Protein AF-A0A7K3LRW1-F1 (afdb_monomer)

Foldseek 3Di:
DLVVLLVCLVPDPQLVSSLVSLVVSLVCQQPVDDVVPVVSNVVSVVCVVCSVVVSCCSVPVDDCVVVVVVVVLVVVLCVQLPPDPDPVSSVCSSCVVVVNNVVVVVVD

Solvent-accessible surface area (backbone atoms only — not comparable to full-atom values): 6043 Å² total; per-residue (Å²): 107,74,70,55,54,52,50,54,19,71,67,36,91,50,40,69,59,13,36,53,44,41,52,53,50,43,51,44,42,45,72,67,47,58,76,89,44,53,68,58,35,47,50,14,49,54,50,52,74,44,38,69,68,65,47,41,34,53,78,67,69,65,68,66,60,71,59,50,56,50,48,55,52,49,52,51,40,49,62,75,25,59,88,55,87,45,68,68,59,24,50,51,49,34,21,63,73,71,68,46,46,64,66,54,64,76,72,109

Organism: NCBI:txid89051

Sequence (108 aa):
AVYQDLIDAYDQPHKRDGKIAMYKLLKRIHTGVPKELAELAQLGRSLWARRAEILAYFDTGASNGPVEAINGRLEHLRGIALGFRNLNHYILRSLIHSGGLAEHLDAL

Secondary structure (DSSP, 8-state):
-HHHHHHHHHS-SSHHHHHHHHHHHHHHHHHHS-TTSHHHHHHHHHHHHTHHHHHHHHHH---SHHHHHHHHHHHHHHHHTTT--SHHHHHHHHHHHHTTHHHHHTT-

pLDDT: mean 91.91, std 7.24, range [58.41, 98.44]

Radius of gyration: 21.03 Å; Cα contacts (8 Å, |Δi|>4): 70; chains: 1; bounding box: 35×34×53 Å

InterPro domains:
  IPR002560 Transposase IS204/IS1001/IS1096/IS1165, DDE domain [PF01610] (2-93)

Mean predicted aligned error: 6.28 Å

Structure (mmCIF, N/CA/C/O backbone):
data_AF-A0A7K3LRW1-F1
#
_entry.id   AF-A0A7K3LRW1-F1
#
loop_
_atom_site.group_PDB
_atom_site.id
_atom_site.type_symbol
_atom_site.label_atom_id
_atom_site.label_alt_id
_atom_site.label_comp_id
_atom_site.label_asym_id
_atom_site.label_entity_id
_atom_site.label_seq_id
_atom_site.pdbx_PDB_ins_code
_atom_site.Cartn_x
_atom_site.Cartn_y
_atom_site.Cartn_z
_atom_site.occupancy
_atom_site.B_iso_or_equiv
_atom_site.auth_seq_id
_atom_site.auth_comp_id
_atom_site.auth_asym_id
_atom_site.auth_atom_id
_atom_site.pdbx_PDB_model_num
ATOM 1 N N . ALA A 1 1 ? 0.229 9.864 14.588 1.00 77.81 1 ALA A N 1
ATOM 2 C CA . ALA A 1 1 ? -0.389 8.660 15.183 1.00 77.81 1 ALA A CA 1
ATOM 3 C C . ALA A 1 1 ? -0.969 7.721 14.117 1.00 77.81 1 ALA A C 1
ATOM 5 O O . ALA A 1 1 ? -0.459 6.627 14.008 1.00 77.81 1 ALA A O 1
ATOM 6 N N . VAL A 1 2 ? -1.911 8.143 13.251 1.00 90.69 2 VAL A N 1
ATOM 7 C CA . VAL A 1 2 ? -2.538 7.278 12.207 1.00 90.69 2 VAL A CA 1
ATOM 8 C C . VAL A 1 2 ? -1.546 6.499 11.328 1.00 90.69 2 VAL A C 1
ATOM 10 O O . VAL A 1 2 ? -1.754 5.317 11.085 1.00 90.69 2 VAL A O 1
ATOM 13 N N . TYR A 1 3 ? -0.480 7.153 10.860 1.00 92.19 3 TYR A N 1
ATOM 14 C CA . TYR A 1 3 ? 0.565 6.499 10.066 1.00 92.19 3 TYR A CA 1
ATOM 15 C C . TYR A 1 3 ? 1.328 5.429 10.862 1.00 92.19 3 TYR A C 1
ATOM 17 O O . TYR A 1 3 ? 1.579 4.348 10.346 1.00 92.19 3 TYR A O 1
ATOM 25 N N . GLN A 1 4 ? 1.640 5.707 12.130 1.00 96.56 4 GLN A N 1
ATOM 26 C CA . GLN A 1 4 ? 2.309 4.740 12.997 1.00 96.56 4 GLN A CA 1
ATOM 27 C C . GLN A 1 4 ? 1.392 3.548 13.288 1.00 96.56 4 GLN A C 1
ATOM 29 O O . GLN A 1 4 ? 1.811 2.416 13.118 1.00 96.56 4 GLN A O 1
ATOM 34 N N . ASP A 1 5 ? 0.111 3.794 13.577 1.00 96.31 5 ASP A N 1
ATOM 35 C CA . ASP A 1 5 ? -0.873 2.729 13.805 1.00 96.31 5 ASP A CA 1
ATOM 36 C C . ASP A 1 5 ? -1.031 1.800 12.584 1.00 96.31 5 ASP A C 1
ATOM 38 O O . ASP A 1 5 ? -1.373 0.627 12.732 1.00 96.31 5 ASP A O 1
ATOM 42 N N . LEU A 1 6 ? -0.815 2.322 11.369 1.00 95.69 6 LEU A N 1
ATOM 43 C CA . LEU A 1 6 ? -0.803 1.526 10.140 1.00 95.69 6 LEU A CA 1
ATOM 44 C C . LEU A 1 6 ? 0.403 0.581 10.115 1.00 95.69 6 LEU A C 1
ATOM 46 O O . LEU A 1 6 ? 0.229 -0.608 9.851 1.00 95.69 6 LEU A O 1
ATOM 50 N N . ILE A 1 7 ? 1.601 1.112 10.387 1.00 96.31 7 ILE A N 1
ATOM 51 C CA . ILE A 1 7 ? 2.844 0.333 10.467 1.00 96.31 7 ILE A CA 1
ATOM 52 C C . ILE A 1 7 ? 2.699 -0.742 11.540 1.00 96.31 7 ILE A C 1
ATOM 54 O O . ILE A 1 7 ? 2.873 -1.921 11.246 1.00 96.31 7 ILE A O 1
ATOM 58 N N . ASP A 1 8 ? 2.282 -0.349 12.741 1.00 97.50 8 ASP A N 1
ATOM 59 C CA . ASP A 1 8 ? 2.145 -1.243 13.887 1.00 97.50 8 ASP A CA 1
ATOM 60 C C . ASP A 1 8 ? 1.145 -2.371 13.604 1.00 97.50 8 ASP A C 1
ATOM 62 O O . ASP A 1 8 ? 1.341 -3.497 14.051 1.00 97.50 8 ASP A O 1
ATOM 66 N N . ALA A 1 9 ? 0.073 -2.103 12.847 1.00 97.12 9 ALA A N 1
ATOM 67 C CA . ALA A 1 9 ? -0.877 -3.133 12.441 1.00 97.12 9 ALA A CA 1
ATOM 68 C C . ALA A 1 9 ? -0.251 -4.158 11.482 1.00 97.12 9 ALA A C 1
ATOM 70 O O . ALA A 1 9 ? -0.522 -5.351 11.620 1.00 97.12 9 ALA A O 1
ATOM 71 N N . TYR A 1 10 ? 0.575 -3.720 10.527 1.00 95.50 10 TYR A N 1
ATOM 72 C CA . TYR A 1 10 ? 1.281 -4.616 9.605 1.00 95.50 10 TYR A CA 1
ATOM 73 C C . TYR A 1 10 ? 2.401 -5.416 10.284 1.00 95.50 10 TYR A C 1
ATOM 75 O O . TYR A 1 10 ? 2.601 -6.581 9.927 1.00 95.50 10 TYR A O 1
ATOM 83 N N . ASP A 1 11 ? 3.076 -4.814 11.266 1.00 95.88 11 ASP A N 1
ATOM 84 C CA . ASP A 1 11 ? 4.215 -5.390 11.993 1.00 95.88 11 ASP A CA 1
ATOM 85 C C . ASP A 1 11 ? 3.802 -6.357 13.121 1.00 95.88 11 ASP A C 1
ATOM 87 O O . ASP A 1 11 ? 4.644 -6.997 13.748 1.00 95.88 11 ASP A O 1
ATOM 91 N N . GLN A 1 12 ? 2.494 -6.518 13.373 1.00 96.75 12 GLN A N 1
ATOM 92 C CA . GLN A 1 12 ? 2.000 -7.463 14.378 1.00 96.75 12 GLN A CA 1
ATOM 93 C C . GLN A 1 12 ? 2.519 -8.893 14.124 1.00 96.75 12 GLN A C 1
ATOM 95 O O . GLN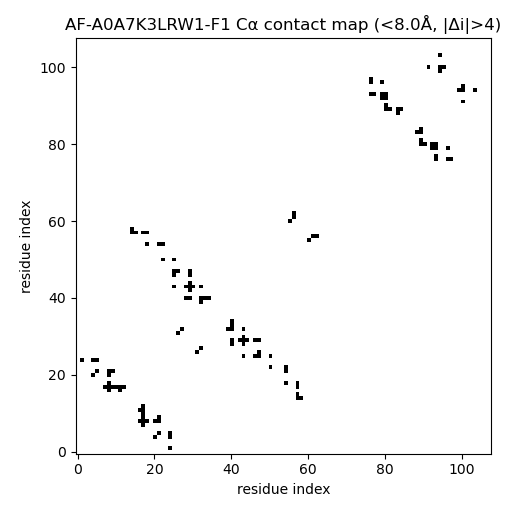 A 1 12 ? 2.270 -9.451 13.045 1.00 96.75 12 GLN A O 1
ATOM 100 N N . PRO A 1 13 ? 3.122 -9.549 15.139 1.00 94.19 13 PRO A N 1
ATOM 101 C CA . PRO A 1 13 ? 3.576 -10.937 15.026 1.00 94.19 13 PRO A CA 1
ATOM 102 C C . PRO A 1 13 ? 2.427 -11.902 14.719 1.00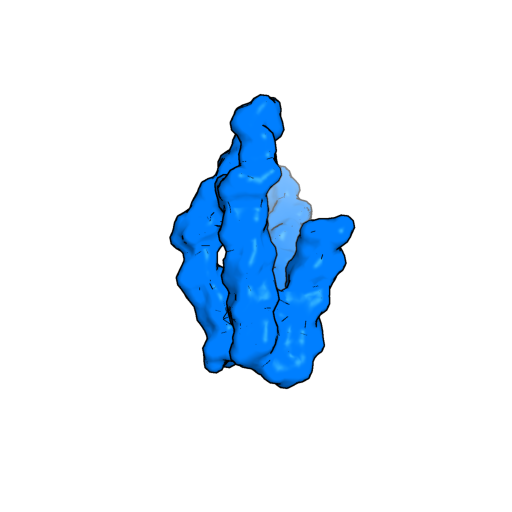 94.19 13 PRO A C 1
ATOM 104 O O . PRO A 1 13 ? 2.569 -12.860 13.957 1.00 94.19 13 PRO A O 1
ATOM 107 N N . HIS A 1 14 ? 1.254 -11.630 15.292 1.00 96.31 14 HIS A N 1
ATOM 108 C CA . HIS A 1 14 ? 0.044 -12.402 15.063 1.00 96.31 14 HIS A CA 1
ATOM 109 C C . HIS A 1 14 ? -0.848 -11.697 14.042 1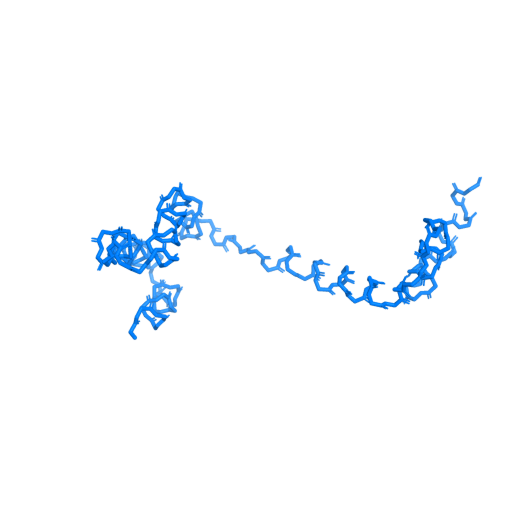.00 96.31 14 HIS A C 1
ATOM 111 O O . HIS A 1 14 ? -1.448 -10.655 14.311 1.00 96.31 14 HIS A O 1
ATOM 117 N N . LYS A 1 15 ? -1.002 -12.308 12.860 1.00 95.00 15 LYS A N 1
ATOM 118 C CA . LYS A 1 15 ? -1.762 -11.710 11.750 1.00 95.00 15 LYS A CA 1
ATOM 119 C C . LYS A 1 15 ? -3.221 -11.411 12.092 1.00 95.00 15 LYS A C 1
ATOM 121 O O . LYS A 1 15 ? -3.768 -10.426 11.606 1.00 95.00 15 LYS A O 1
ATOM 126 N N . ARG A 1 16 ? -3.841 -12.200 12.975 1.00 97.00 16 ARG A N 1
ATOM 127 C CA . ARG A 1 16 ? -5.194 -11.928 13.483 1.00 97.00 16 ARG A CA 1
ATOM 128 C C . ARG A 1 16 ? -5.269 -10.590 14.223 1.00 97.00 16 ARG A C 1
ATOM 130 O O . ARG A 1 16 ? -6.202 -9.824 13.983 1.00 97.00 16 ARG A O 1
ATOM 137 N N . ASP A 1 17 ? -4.295 -10.303 15.079 1.00 97.81 17 ASP A N 1
ATOM 138 C CA . ASP A 1 17 ? -4.254 -9.064 15.859 1.00 97.81 17 ASP A CA 1
ATOM 139 C C . ASP A 1 17 ? -3.985 -7.867 14.947 1.00 97.81 17 ASP A C 1
ATOM 141 O O . ASP A 1 17 ? -4.683 -6.854 15.042 1.00 97.81 17 ASP A O 1
ATOM 145 N N . GLY A 1 18 ? -3.089 -8.034 13.969 1.00 97.81 18 GLY A N 1
ATOM 146 C CA . GLY A 1 18 ? -2.859 -7.057 12.900 1.00 97.81 18 GLY A CA 1
ATOM 147 C C . GLY A 1 18 ? -4.119 -6.754 12.090 1.00 97.81 18 GLY A C 1
ATOM 148 O O . GLY A 1 18 ? -4.477 -5.592 11.903 1.00 97.81 18 GLY A O 1
ATOM 149 N N . LYS A 1 19 ? -4.878 -7.785 11.701 1.00 98.19 19 LYS A N 1
ATOM 150 C CA . LYS A 1 19 ? -6.150 -7.639 10.975 1.00 98.19 19 LYS A CA 1
ATOM 151 C C . LYS A 1 19 ? -7.187 -6.857 11.780 1.00 98.19 19 LYS A C 1
ATOM 153 O O . LYS A 1 19 ? -7.877 -5.991 11.238 1.00 98.19 19 LYS A O 1
ATOM 158 N N . ILE A 1 20 ? -7.299 -7.136 13.080 1.00 98.31 20 ILE A N 1
ATOM 159 C CA . ILE A 1 20 ? -8.209 -6.419 13.983 1.00 98.31 20 ILE A CA 1
ATOM 160 C C . ILE A 1 20 ? -7.762 -4.961 14.150 1.00 98.31 20 ILE A C 1
ATOM 162 O O . ILE A 1 20 ? -8.602 -4.057 14.087 1.00 98.31 20 ILE A O 1
ATOM 166 N N . ALA A 1 21 ? -6.463 -4.721 14.347 1.00 98.19 21 ALA A N 1
ATOM 167 C CA . ALA A 1 21 ? -5.891 -3.383 14.465 1.00 98.19 21 ALA A CA 1
ATOM 168 C C . ALA A 1 21 ? -6.131 -2.560 13.190 1.00 98.19 21 ALA A C 1
ATOM 170 O O . ALA A 1 21 ? -6.681 -1.459 13.264 1.00 98.19 21 ALA A O 1
ATOM 171 N N . MET A 1 22 ? -5.847 -3.139 12.019 1.00 98.19 22 MET A N 1
ATOM 172 C CA . MET A 1 22 ? -6.093 -2.526 10.715 1.00 98.19 22 MET A CA 1
ATOM 173 C C . MET A 1 22 ? -7.574 -2.195 10.520 1.00 98.19 22 MET A C 1
ATOM 175 O O . MET A 1 22 ? -7.916 -1.080 10.138 1.00 98.19 22 MET A O 1
ATOM 179 N N . TYR A 1 23 ? -8.488 -3.116 10.838 1.00 98.44 23 TYR A N 1
ATOM 180 C CA . TYR A 1 23 ? -9.924 -2.848 10.726 1.00 98.44 23 TYR A CA 1
ATOM 181 C C . TYR A 1 23 ? -10.364 -1.663 11.599 1.00 98.44 23 TYR A C 1
ATOM 183 O O . TYR A 1 23 ? -11.106 -0.789 11.138 1.00 98.44 23 TYR A O 1
ATOM 191 N N . LYS A 1 24 ? -9.894 -1.605 12.853 1.00 98.00 24 LYS A N 1
ATOM 192 C CA . LYS A 1 24 ? -10.189 -0.492 13.770 1.00 98.00 24 LYS A CA 1
ATOM 193 C C . LYS A 1 24 ? -9.645 0.831 13.230 1.00 98.00 24 LYS A C 1
ATOM 195 O O . LYS A 1 24 ? -10.358 1.834 13.272 1.00 98.00 24 LYS A O 1
ATOM 200 N N . LEU A 1 25 ? -8.428 0.822 12.686 1.00 97.44 25 LEU A N 1
ATOM 201 C CA . LEU A 1 25 ? -7.815 1.978 12.041 1.00 97.44 25 LEU A CA 1
ATOM 202 C C . LEU A 1 25 ? -8.651 2.461 10.847 1.00 97.44 25 LEU A C 1
ATOM 204 O O . LEU A 1 25 ? -9.042 3.627 10.817 1.00 97.44 25 LEU A O 1
ATOM 208 N N . LEU A 1 26 ? -8.993 1.567 9.913 1.00 97.38 26 LEU A N 1
ATOM 209 C CA . LEU A 1 26 ? -9.806 1.885 8.734 1.00 97.38 26 LEU A CA 1
ATOM 210 C C . LEU A 1 26 ? -11.172 2.460 9.124 1.00 97.38 26 LEU A C 1
ATOM 212 O O . LEU A 1 26 ? -11.603 3.468 8.564 1.00 97.38 26 LEU A O 1
ATOM 216 N N . LYS A 1 27 ? -11.835 1.866 10.125 1.00 97.62 27 LYS A N 1
ATOM 217 C CA . LYS A 1 27 ? -13.112 2.368 10.648 1.00 97.62 27 LYS A CA 1
ATOM 218 C C . LYS A 1 27 ? -12.966 3.782 11.210 1.00 97.62 27 LYS A C 1
ATOM 220 O O . LYS A 1 27 ? -13.789 4.642 10.915 1.00 97.62 27 LYS A O 1
ATOM 225 N N . ARG A 1 28 ? -11.908 4.034 11.984 1.00 95.94 28 ARG A N 1
ATOM 226 C CA . ARG A 1 28 ? -11.641 5.348 12.578 1.00 95.94 28 ARG A CA 1
ATOM 227 C C . ARG A 1 28 ? -11.349 6.410 11.520 1.00 95.94 28 ARG A C 1
ATOM 229 O O . ARG A 1 28 ? -11.839 7.521 11.661 1.00 95.94 28 ARG A O 1
ATOM 236 N N . ILE A 1 29 ? -10.612 6.084 10.457 1.00 94.81 29 ILE A N 1
ATOM 237 C CA . ILE A 1 29 ? -10.390 7.014 9.336 1.00 94.81 29 ILE A CA 1
ATOM 238 C C . ILE A 1 29 ? -11.711 7.278 8.597 1.00 94.81 29 ILE A C 1
ATOM 240 O O . ILE A 1 29 ? -12.004 8.413 8.238 1.00 94.81 29 ILE A O 1
ATOM 244 N N . HIS A 1 30 ? -12.543 6.252 8.405 1.00 95.62 30 HIS A N 1
ATOM 245 C CA . HIS A 1 30 ? -13.819 6.393 7.709 1.00 95.62 30 HIS A CA 1
ATOM 246 C C . HIS A 1 30 ? -14.818 7.302 8.442 1.00 95.62 30 HIS A C 1
ATOM 248 O O . HIS A 1 30 ? -15.479 8.116 7.801 1.00 95.62 30 HIS A O 1
ATOM 254 N N . THR A 1 31 ? -14.940 7.164 9.767 1.00 94.88 31 THR A N 1
ATOM 255 C CA . THR A 1 31 ? -15.977 7.863 10.549 1.00 94.88 31 THR A CA 1
ATOM 256 C C . THR A 1 31 ? -15.459 9.037 11.374 1.00 94.88 31 THR A C 1
ATOM 258 O O . THR A 1 31 ? -16.259 9.836 11.845 1.00 94.88 31 THR A O 1
ATOM 261 N N . GLY A 1 32 ? -14.151 9.114 11.620 1.00 92.19 32 GLY A N 1
ATOM 262 C CA . GLY A 1 32 ? -13.542 10.082 12.537 1.00 92.19 32 GLY A CA 1
ATOM 263 C C . GLY A 1 32 ? -12.976 11.331 11.867 1.00 92.19 32 GLY A C 1
ATOM 264 O O . GLY A 1 32 ? -12.507 12.221 12.569 1.00 92.19 32 GLY A O 1
ATOM 265 N N . VAL A 1 33 ? -12.993 11.403 10.533 1.00 92.06 33 VAL A N 1
ATOM 266 C CA . VAL A 1 33 ? -12.520 12.577 9.791 1.00 92.06 33 VAL A CA 1
ATOM 267 C C . VAL A 1 33 ? -13.672 13.580 9.609 1.00 92.06 33 VAL A C 1
ATOM 269 O O . VAL A 1 33 ? -14.720 13.191 9.082 1.00 92.06 33 VAL A O 1
ATOM 272 N N . PRO A 1 34 ? -13.498 14.858 10.006 1.00 90.44 34 PRO A N 1
ATOM 273 C CA . PRO A 1 34 ? -14.495 15.908 9.794 1.00 90.44 34 PRO A CA 1
ATOM 274 C C . PRO A 1 34 ? -14.816 16.123 8.308 1.00 90.44 34 PRO A C 1
ATOM 276 O O . PRO A 1 34 ? -13.945 15.986 7.446 1.00 90.44 34 PRO A O 1
ATOM 279 N N . LYS A 1 35 ? -16.064 16.487 7.991 1.00 84.25 35 LYS A N 1
ATOM 280 C CA . LYS A 1 35 ? -16.518 16.666 6.595 1.00 84.25 35 LYS A CA 1
ATOM 281 C C . LYS A 1 35 ? -15.858 17.863 5.911 1.00 84.25 35 LYS A C 1
ATOM 283 O O . LYS A 1 35 ? -15.763 17.890 4.688 1.00 84.25 35 LYS A O 1
ATOM 288 N N . GLU A 1 36 ? -15.395 18.814 6.707 1.00 92.44 36 GLU A N 1
ATOM 289 C CA . GLU A 1 36 ? -14.667 20.014 6.312 1.00 92.44 36 GLU A CA 1
ATOM 290 C C . GLU A 1 36 ? -13.309 19.661 5.681 1.00 92.44 36 GLU A C 1
ATOM 292 O O . GLU A 1 36 ? -12.806 20.398 4.838 1.00 92.44 36 GLU A O 1
ATOM 297 N N . LEU A 1 37 ? -12.741 18.495 6.018 1.00 94.06 37 LEU A N 1
ATOM 298 C CA . LEU A 1 37 ? -11.523 17.954 5.413 1.00 94.06 37 LEU A CA 1
ATOM 299 C C . LEU A 1 37 ? -11.885 17.014 4.257 1.00 94.06 37 LEU A C 1
ATOM 301 O O . LEU A 1 37 ? -11.730 15.794 4.346 1.00 94.06 37 LEU A O 1
ATOM 305 N N . ALA A 1 38 ? -12.394 17.595 3.169 1.00 93.12 38 ALA A N 1
ATOM 306 C CA . ALA A 1 38 ? -12.996 16.863 2.053 1.00 93.12 38 ALA A CA 1
ATOM 307 C C . ALA A 1 38 ? -12.096 15.754 1.471 1.00 93.12 38 ALA A C 1
ATOM 309 O O . ALA A 1 38 ? -12.574 14.640 1.238 1.00 93.12 38 ALA A O 1
ATOM 310 N N . GLU A 1 39 ? -10.799 16.026 1.295 1.00 94.94 39 GLU A N 1
ATOM 311 C CA . GLU 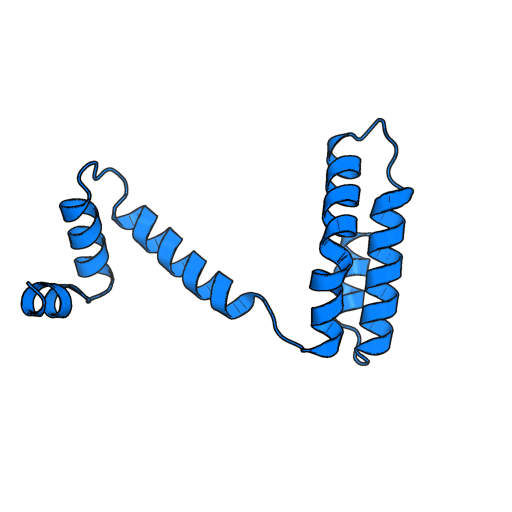A 1 39 ? -9.823 15.062 0.764 1.00 94.94 39 GLU A CA 1
ATOM 312 C C . GLU A 1 39 ? -9.603 13.876 1.709 1.00 94.94 39 GLU A C 1
ATOM 314 O O . GLU A 1 39 ? -9.641 12.718 1.291 1.00 94.94 39 GLU A O 1
ATOM 319 N N . LEU A 1 40 ? -9.448 14.137 3.010 1.00 93.31 40 LEU A N 1
ATOM 320 C CA . LEU A 1 40 ? -9.276 13.081 4.008 1.00 93.31 40 LEU A CA 1
ATOM 321 C C . LEU A 1 40 ? -10.563 12.266 4.184 1.00 93.31 40 LEU A C 1
ATOM 323 O O . LEU A 1 40 ? -10.513 11.046 4.343 1.00 93.31 40 LEU A O 1
ATOM 327 N N . ALA A 1 41 ? -11.727 12.913 4.098 1.00 94.19 41 ALA A N 1
ATOM 328 C CA . ALA A 1 41 ? -13.011 12.227 4.119 1.00 94.19 41 ALA A CA 1
ATOM 329 C C . ALA A 1 41 ? -13.177 11.331 2.878 1.00 94.19 41 ALA A C 1
ATOM 331 O O . ALA A 1 41 ? -13.708 10.222 2.975 1.00 94.19 41 ALA A O 1
ATOM 332 N N . GLN A 1 42 ? -12.710 11.782 1.709 1.00 95.75 42 GLN A N 1
ATOM 333 C CA . GLN A 1 42 ? -12.669 10.969 0.493 1.00 95.75 42 GLN A CA 1
ATOM 334 C C . GLN A 1 42 ? -11.724 9.779 0.646 1.00 95.75 42 GLN A C 1
ATOM 336 O O . GLN A 1 42 ? -12.131 8.657 0.346 1.00 95.75 42 GLN A O 1
ATOM 341 N N . LEU A 1 43 ? -10.519 9.993 1.173 1.00 94.56 43 LEU A N 1
ATOM 342 C CA . LEU A 1 43 ? -9.575 8.919 1.468 1.00 94.56 43 LEU A CA 1
ATOM 343 C C . LEU A 1 43 ? -10.204 7.864 2.390 1.00 94.56 43 LEU A C 1
ATOM 345 O O . LEU A 1 43 ? -10.169 6.676 2.076 1.00 94.56 43 LEU A O 1
ATOM 349 N N . GLY A 1 44 ? -10.852 8.285 3.480 1.00 95.38 44 GLY A N 1
ATOM 350 C CA . GLY A 1 44 ? -11.533 7.377 4.403 1.00 95.38 44 GLY A CA 1
ATOM 351 C C . GLY A 1 44 ? -12.644 6.555 3.745 1.00 95.38 44 GLY A C 1
ATOM 352 O O . GLY A 1 44 ? -12.773 5.363 4.027 1.00 95.38 44 GLY A O 1
ATOM 353 N N . ARG A 1 45 ? -13.423 7.145 2.827 1.00 96.25 45 ARG A N 1
ATOM 354 C CA . ARG A 1 45 ? -14.422 6.407 2.028 1.00 96.25 45 ARG A CA 1
ATOM 355 C C . ARG A 1 45 ? -13.769 5.386 1.096 1.00 96.25 45 ARG A C 1
ATOM 357 O O . ARG A 1 45 ? -14.217 4.241 1.064 1.00 96.25 45 ARG A O 1
ATOM 364 N N . SER A 1 46 ? -12.711 5.771 0.385 1.00 96.69 46 SER A N 1
ATOM 365 C CA . SER A 1 46 ? -11.987 4.882 -0.535 1.00 96.69 46 SER A CA 1
ATOM 366 C C . SER A 1 46 ? -11.369 3.688 0.194 1.00 96.69 46 SER A C 1
ATOM 368 O O . SER A 1 46 ? -11.572 2.542 -0.207 1.00 96.69 46 SER A O 1
ATOM 370 N N . LEU A 1 47 ? -10.682 3.942 1.309 1.00 96.50 47 LEU A N 1
ATOM 371 C CA . LEU A 1 47 ? -10.086 2.902 2.146 1.00 96.50 47 LEU A CA 1
ATOM 372 C C . LEU A 1 47 ? -11.148 1.953 2.715 1.00 96.50 47 LEU A C 1
ATOM 374 O O . LEU A 1 47 ? -10.958 0.739 2.728 1.00 96.50 47 LEU A O 1
ATOM 378 N N . TRP A 1 48 ? -12.298 2.481 3.141 1.00 97.75 48 TRP A N 1
ATOM 379 C CA . TRP A 1 48 ? -13.392 1.657 3.653 1.00 97.75 48 TRP A CA 1
ATOM 380 C C . TRP A 1 48 ? -14.044 0.782 2.578 1.00 97.75 48 TRP A C 1
ATOM 382 O O . TRP A 1 48 ? -14.360 -0.386 2.835 1.00 97.75 48 TRP A O 1
ATOM 392 N N . ALA A 1 49 ? -14.226 1.323 1.371 1.00 98.06 49 ALA A N 1
ATOM 393 C CA . ALA A 1 49 ? -14.747 0.577 0.229 1.00 98.06 49 ALA A CA 1
ATOM 394 C C . ALA A 1 49 ? -13.828 -0.600 -0.136 1.00 98.06 49 ALA A C 1
ATOM 396 O O . ALA A 1 49 ? -14.315 -1.698 -0.392 1.00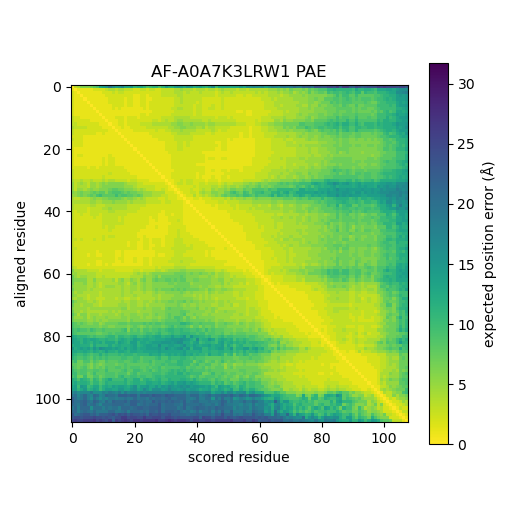 98.06 49 ALA A O 1
ATOM 397 N N . ARG A 1 50 ? -12.507 -0.396 -0.063 1.00 97.12 50 ARG A N 1
ATOM 398 C CA . ARG A 1 50 ? -11.474 -1.403 -0.363 1.00 97.12 50 ARG A CA 1
ATOM 399 C C . ARG A 1 50 ? -11.017 -2.228 0.844 1.00 97.12 50 ARG A C 1
ATOM 401 O O . ARG A 1 50 ? -10.105 -3.040 0.724 1.00 97.12 50 ARG A O 1
ATOM 408 N N . ARG A 1 51 ? -11.650 -2.078 2.015 1.00 97.50 51 ARG A N 1
ATOM 409 C CA . ARG A 1 51 ? -11.194 -2.719 3.266 1.00 97.50 51 ARG A CA 1
ATOM 410 C C . ARG A 1 51 ? -11.051 -4.237 3.164 1.00 97.50 51 ARG A C 1
ATOM 412 O O . ARG A 1 51 ? -10.192 -4.794 3.827 1.00 97.50 51 ARG A O 1
ATOM 419 N N . ALA A 1 52 ? -11.893 -4.907 2.375 1.00 97.19 52 ALA A N 1
ATOM 420 C CA . ALA A 1 52 ? -11.831 -6.359 2.225 1.00 97.19 52 ALA A CA 1
ATOM 421 C C . ALA A 1 52 ? -10.494 -6.792 1.604 1.00 97.19 52 ALA A C 1
ATOM 423 O O . ALA A 1 52 ? -9.850 -7.700 2.118 1.00 97.19 52 ALA A O 1
ATOM 424 N N . GLU A 1 53 ? -10.051 -6.082 0.566 1.00 94.75 53 GLU A N 1
ATOM 425 C CA . GLU A 1 53 ? -8.773 -6.311 -0.116 1.00 94.75 53 GLU A CA 1
ATOM 426 C C . GLU A 1 53 ? -7.593 -5.982 0.809 1.00 94.75 53 GLU A C 1
ATOM 428 O O . GLU A 1 53 ? -6.662 -6.771 0.928 1.00 94.75 53 GLU A O 1
ATOM 433 N N . ILE A 1 54 ? -7.671 -4.867 1.546 1.00 95.31 54 ILE A N 1
ATOM 434 C CA . ILE A 1 54 ? -6.637 -4.472 2.518 1.00 95.31 54 ILE A CA 1
ATOM 435 C C . ILE A 1 54 ? -6.494 -5.524 3.628 1.00 95.31 54 ILE A C 1
ATOM 437 O O . ILE A 1 54 ? -5.389 -5.908 4.001 1.00 95.31 54 ILE A O 1
ATOM 441 N N . LEU A 1 55 ? -7.613 -6.013 4.169 1.00 96.94 55 LEU A N 1
ATOM 442 C CA . LEU A 1 55 ? -7.606 -6.987 5.260 1.00 96.94 55 LEU A CA 1
ATOM 443 C C . LEU A 1 55 ? -7.202 -8.393 4.805 1.00 96.94 55 LEU A C 1
ATOM 445 O O . LEU A 1 55 ? -6.745 -9.171 5.642 1.00 96.94 55 LEU A O 1
ATOM 449 N N . ALA A 1 56 ? -7.340 -8.710 3.515 1.00 96.12 56 ALA A N 1
ATOM 450 C CA . ALA A 1 56 ? -6.935 -9.996 2.953 1.00 96.12 56 ALA A CA 1
ATOM 451 C C . ALA A 1 56 ? -5.422 -10.240 3.071 1.00 96.12 56 ALA A C 1
ATOM 453 O O . ALA A 1 56 ? -5.010 -11.392 3.193 1.00 96.12 56 ALA A O 1
ATOM 454 N N . TYR A 1 57 ? -4.599 -9.182 3.127 1.00 94.88 57 TYR A N 1
ATOM 455 C CA . TYR A 1 57 ? -3.161 -9.298 3.403 1.00 94.88 57 TYR A CA 1
ATOM 456 C C . TYR A 1 57 ? -2.877 -10.138 4.657 1.00 94.88 57 TYR A C 1
ATOM 458 O O . TYR A 1 57 ? -1.953 -10.947 4.678 1.00 94.88 57 TYR A O 1
ATOM 466 N N . PHE A 1 58 ? -3.688 -9.983 5.705 1.00 96.81 58 PHE A N 1
ATOM 467 C CA . PHE A 1 58 ? -3.484 -10.700 6.962 1.00 96.81 58 PHE A CA 1
ATOM 468 C C . PHE A 1 58 ? -3.876 -12.181 6.893 1.00 96.81 58 PHE A C 1
ATOM 470 O O . PHE A 1 58 ? -3.506 -12.939 7.785 1.00 96.81 58 PHE A O 1
ATOM 477 N N . ASP A 1 59 ? -4.595 -12.599 5.852 1.00 95.62 59 ASP A N 1
ATOM 478 C CA . ASP A 1 59 ? -4.934 -14.005 5.626 1.00 95.62 59 ASP A CA 1
ATOM 479 C C . ASP A 1 59 ? -3.953 -14.672 4.653 1.00 95.62 59 ASP A C 1
ATOM 481 O O . ASP A 1 59 ? -3.628 -15.845 4.812 1.00 95.62 59 ASP A O 1
ATOM 485 N N . THR A 1 60 ? -3.479 -13.936 3.643 1.00 94.06 60 THR A N 1
ATOM 486 C CA . THR A 1 60 ? -2.691 -14.498 2.533 1.00 94.06 60 THR A CA 1
ATOM 487 C C . THR A 1 60 ? -1.198 -14.201 2.620 1.00 94.06 60 THR A C 1
ATOM 489 O O . THR A 1 60 ? -0.401 -14.903 2.003 1.00 94.06 60 THR A O 1
ATOM 492 N N . GLY A 1 61 ? -0.801 -13.139 3.327 1.00 90.69 61 GLY A N 1
ATOM 493 C CA . GLY A 1 61 ? 0.565 -12.608 3.321 1.00 90.69 61 GLY A CA 1
ATOM 494 C C . GLY A 1 61 ? 1.015 -12.032 1.972 1.00 90.69 61 GLY A C 1
ATOM 495 O O . GLY A 1 61 ? 2.151 -11.572 1.861 1.00 90.69 61 GLY A O 1
ATOM 496 N N . ALA A 1 62 ? 0.151 -12.041 0.951 1.00 90.56 62 ALA A N 1
ATOM 497 C CA . ALA A 1 62 ? 0.480 -11.561 -0.382 1.00 90.56 62 ALA A CA 1
ATOM 498 C C . ALA A 1 62 ? 0.594 -10.034 -0.374 1.00 90.56 62 ALA A C 1
ATOM 500 O O . ALA A 1 62 ? -0.327 -9.333 0.044 1.00 90.56 62 ALA A O 1
ATOM 501 N N . SER A 1 63 ? 1.728 -9.520 -0.845 1.00 86.81 63 SER A N 1
ATOM 502 C CA . SER A 1 63 ? 1.993 -8.086 -0.933 1.00 86.81 63 SER A CA 1
ATOM 503 C C . SER A 1 63 ? 1.979 -7.602 -2.381 1.00 86.81 63 SER A C 1
ATOM 505 O O . SER A 1 63 ? 2.088 -8.382 -3.328 1.00 86.81 63 SER A O 1
ATOM 507 N N . ASN A 1 64 ? 1.901 -6.283 -2.550 1.00 89.56 64 ASN A N 1
ATOM 508 C CA . ASN A 1 64 ? 2.013 -5.627 -3.851 1.00 89.56 64 ASN A CA 1
ATOM 509 C C . ASN A 1 64 ? 3.472 -5.499 -4.343 1.00 89.56 64 ASN A C 1
ATOM 511 O O . ASN A 1 64 ? 3.720 -4.927 -5.400 1.00 89.56 64 ASN A O 1
ATOM 515 N N . GLY A 1 65 ? 4.448 -6.042 -3.603 1.00 91.00 65 GLY A N 1
ATOM 516 C CA . GLY A 1 65 ? 5.877 -5.873 -3.884 1.00 91.00 65 GLY A CA 1
ATOM 517 C C . GLY A 1 65 ? 6.310 -6.311 -5.292 1.00 91.00 65 GLY A C 1
ATOM 518 O O . GLY A 1 65 ? 7.005 -5.548 -5.960 1.00 91.00 65 GLY A O 1
ATOM 519 N N . PRO A 1 66 ? 5.887 -7.483 -5.809 1.00 93.38 66 PRO A N 1
ATOM 520 C CA . PRO A 1 66 ? 6.225 -7.891 -7.176 1.00 93.38 66 PRO A CA 1
ATOM 521 C C . PRO A 1 66 ? 5.669 -6.944 -8.249 1.00 93.38 66 PRO A C 1
ATOM 523 O O . PRO A 1 66 ? 6.340 -6.661 -9.241 1.00 93.38 66 PRO A O 1
ATOM 526 N N . VAL A 1 67 ? 4.457 -6.426 -8.040 1.00 94.38 67 VAL A N 1
ATOM 527 C CA . VAL A 1 67 ? 3.821 -5.466 -8.953 1.00 94.38 67 VAL A CA 1
ATOM 528 C C . VAL A 1 67 ? 4.562 -4.132 -8.912 1.00 94.38 67 VAL A C 1
ATOM 530 O O . VAL A 1 67 ? 4.846 -3.553 -9.958 1.00 94.38 67 VAL A O 1
ATOM 533 N N . GLU A 1 68 ? 4.943 -3.668 -7.723 1.00 95.62 68 GLU A N 1
ATOM 534 C CA . GLU A 1 68 ? 5.728 -2.443 -7.535 1.00 95.62 68 GLU A CA 1
ATOM 535 C C . GLU A 1 68 ? 7.122 -2.552 -8.151 1.00 95.62 68 GLU A C 1
ATOM 537 O O . GLU A 1 68 ? 7.579 -1.612 -8.799 1.00 95.62 68 GLU A O 1
ATOM 542 N N . ALA A 1 69 ? 7.766 -3.716 -8.046 1.00 95.06 69 ALA A N 1
ATOM 543 C CA . ALA A 1 69 ? 9.040 -3.975 -8.705 1.00 95.06 69 ALA A CA 1
ATOM 544 C C . ALA A 1 69 ? 8.924 -3.858 -10.235 1.00 95.06 69 ALA A C 1
ATOM 546 O O . ALA A 1 69 ? 9.787 -3.262 -10.882 1.00 95.06 69 ALA A O 1
ATOM 547 N N . ILE A 1 70 ? 7.844 -4.382 -10.825 1.00 94.12 70 ILE A N 1
ATOM 548 C CA . ILE A 1 70 ? 7.571 -4.233 -12.261 1.00 94.12 70 ILE A CA 1
ATOM 549 C C . ILE A 1 70 ? 7.291 -2.768 -12.607 1.00 94.12 70 ILE A C 1
ATOM 551 O O . ILE A 1 70 ? 7.887 -2.250 -13.552 1.00 94.12 70 ILE A O 1
ATOM 555 N N . ASN A 1 71 ? 6.443 -2.081 -11.838 1.00 95.12 71 ASN A N 1
ATOM 556 C CA . ASN A 1 71 ? 6.138 -0.669 -12.070 1.00 95.12 71 ASN A CA 1
ATOM 557 C C . ASN A 1 71 ? 7.395 0.203 -12.015 1.00 95.12 71 ASN A C 1
ATOM 559 O O . ASN A 1 71 ? 7.593 1.008 -12.919 1.00 95.12 71 ASN A O 1
ATOM 563 N N . GLY A 1 72 ? 8.292 -0.005 -11.049 1.00 94.50 72 GLY A N 1
ATOM 564 C CA . GLY A 1 72 ? 9.559 0.727 -10.984 1.00 94.50 72 GLY A CA 1
ATOM 565 C C . GLY A 1 72 ? 10.416 0.537 -12.241 1.00 94.50 72 GLY A C 1
ATOM 566 O O . GLY A 1 72 ? 10.977 1.498 -12.771 1.00 94.50 72 GLY A O 1
ATOM 567 N N . ARG A 1 73 ? 10.460 -0.684 -12.797 1.00 92.31 73 ARG A N 1
ATOM 568 C CA . ARG A 1 73 ? 11.143 -0.948 -14.079 1.00 92.31 73 ARG A CA 1
ATOM 569 C C . ARG A 1 73 ? 10.454 -0.249 -15.252 1.00 92.31 73 ARG A C 1
ATOM 571 O O . ARG A 1 73 ? 11.137 0.314 -16.105 1.00 92.31 73 ARG A O 1
ATOM 578 N N . LEU A 1 74 ? 9.123 -0.260 -15.300 1.00 91.62 74 LEU A N 1
ATOM 579 C CA . LEU A 1 74 ? 8.355 0.419 -16.349 1.00 91.62 74 LEU A CA 1
ATOM 580 C C . LEU A 1 74 ? 8.528 1.939 -16.291 1.00 91.62 74 LEU A C 1
ATOM 582 O O . LEU A 1 74 ? 8.692 2.579 -17.326 1.00 91.62 74 LEU A O 1
ATOM 586 N N . GLU A 1 75 ? 8.540 2.524 -15.098 1.00 94.12 75 GLU A N 1
ATOM 587 C CA . GLU A 1 75 ? 8.776 3.953 -14.905 1.00 94.12 75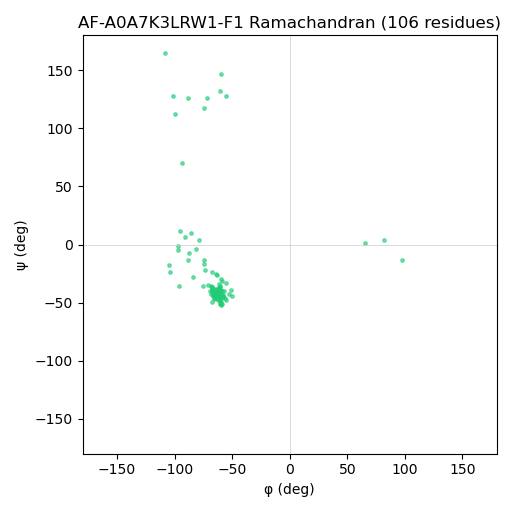 GLU A CA 1
ATOM 588 C C . GLU A 1 75 ? 10.177 4.361 -15.355 1.00 94.12 75 GLU A C 1
ATOM 590 O O . GLU A 1 75 ? 10.328 5.379 -16.035 1.00 94.12 75 GLU A O 1
ATOM 595 N N . HIS A 1 76 ? 11.183 3.535 -15.058 1.00 90.81 76 HIS A N 1
ATOM 596 C CA . HIS A 1 76 ? 12.541 3.732 -15.550 1.00 90.81 76 HIS A CA 1
ATOM 597 C C . HIS A 1 76 ? 12.603 3.702 -17.086 1.00 90.81 76 HIS A C 1
ATOM 599 O O . HIS A 1 76 ? 13.106 4.641 -17.707 1.00 90.81 76 HIS A O 1
ATOM 605 N N . LEU A 1 77 ? 12.016 2.677 -17.717 1.00 90.69 77 LEU A N 1
ATOM 606 C CA . LEU A 1 77 ? 11.949 2.562 -19.180 1.00 90.69 77 LEU A CA 1
ATOM 607 C C . LEU A 1 77 ? 11.182 3.723 -19.823 1.00 90.69 77 LEU A C 1
ATOM 609 O O . LEU A 1 77 ? 11.603 4.240 -20.861 1.00 90.69 77 LEU A O 1
ATOM 613 N N . ARG A 1 78 ? 10.100 4.184 -19.186 1.00 91.06 78 ARG A N 1
ATOM 614 C CA . ARG A 1 78 ? 9.351 5.369 -19.614 1.00 91.06 78 ARG A CA 1
ATOM 615 C C . ARG A 1 78 ? 10.212 6.628 -19.574 1.00 91.06 78 ARG A C 1
ATOM 617 O O . ARG A 1 78 ? 10.090 7.446 -20.479 1.00 91.06 78 ARG A O 1
ATOM 624 N N . GLY A 1 79 ? 11.078 6.778 -18.572 1.00 92.31 79 GLY A N 1
ATOM 625 C CA . GLY A 1 79 ? 12.049 7.872 -18.508 1.00 92.31 79 GLY A CA 1
ATOM 626 C C . GLY A 1 79 ? 13.067 7.829 -19.653 1.00 92.31 79 GLY A C 1
ATOM 627 O O . GLY A 1 79 ? 13.341 8.853 -20.270 1.00 92.31 79 GLY A O 1
ATOM 628 N N . ILE A 1 80 ? 13.573 6.642 -19.995 1.00 90.62 80 ILE A N 1
ATOM 629 C CA . ILE A 1 80 ? 14.567 6.446 -21.068 1.00 90.62 80 ILE A CA 1
ATOM 630 C C . ILE A 1 80 ? 14.004 6.742 -22.463 1.00 90.62 80 ILE A C 1
ATOM 632 O O . ILE A 1 80 ? 14.710 7.277 -23.322 1.00 90.62 80 ILE A O 1
ATOM 636 N N . ALA A 1 81 ? 12.750 6.363 -22.701 1.00 90.75 81 ALA A N 1
ATOM 637 C CA . ALA A 1 81 ? 12.061 6.560 -23.974 1.00 90.75 81 ALA A CA 1
ATOM 638 C C . ALA A 1 81 ? 11.203 7.842 -24.003 1.00 90.75 81 ALA A C 1
ATOM 640 O O . ALA A 1 81 ? 10.409 8.053 -24.925 1.00 90.75 81 ALA A O 1
ATOM 641 N N . LEU A 1 82 ? 11.360 8.723 -23.010 1.00 91.38 82 LEU A N 1
ATOM 642 C CA . LEU A 1 82 ? 10.631 9.981 -22.936 1.00 91.38 82 LEU A CA 1
ATOM 643 C C . LEU A 1 82 ? 10.942 10.862 -24.160 1.00 91.38 82 LEU A C 1
ATOM 645 O O . LEU A 1 82 ? 12.096 11.056 -24.529 1.00 91.38 82 LEU A O 1
ATOM 649 N N . GLY A 1 83 ? 9.900 11.411 -24.790 1.00 89.75 83 GLY A N 1
ATOM 650 C CA . GLY A 1 83 ? 10.022 12.303 -25.952 1.00 89.75 83 GLY A CA 1
ATOM 651 C C . GLY A 1 83 ? 9.832 11.626 -27.314 1.00 89.75 83 GLY A C 1
ATOM 652 O O . GLY A 1 83 ? 9.579 12.322 -28.300 1.00 89.75 83 GLY A O 1
ATOM 653 N N . PHE A 1 84 ? 9.846 10.290 -27.389 1.00 92.56 84 PHE A N 1
ATOM 654 C CA . PHE A 1 84 ? 9.448 9.581 -28.605 1.00 92.56 84 PHE A CA 1
ATOM 655 C C . PHE A 1 84 ? 7.925 9.612 -28.770 1.00 92.56 84 PHE A C 1
ATOM 657 O O . PHE A 1 84 ? 7.181 9.084 -27.950 1.00 92.56 84 PHE A O 1
ATOM 664 N N . ARG A 1 85 ? 7.455 10.234 -29.856 1.00 91.19 85 ARG A N 1
ATOM 665 C CA . ARG A 1 85 ? 6.023 10.313 -30.212 1.00 91.19 85 ARG A CA 1
ATOM 666 C C . ARG A 1 85 ? 5.545 9.137 -31.066 1.00 91.19 85 ARG A C 1
ATOM 668 O O . ARG A 1 85 ? 4.349 8.967 -31.263 1.00 91.19 85 ARG A O 1
ATOM 675 N N . ASN A 1 86 ? 6.484 8.358 -31.599 1.00 93.88 86 ASN A N 1
ATOM 676 C CA . ASN A 1 86 ? 6.219 7.167 -32.394 1.00 93.88 86 ASN A CA 1
ATOM 677 C C . ASN A 1 86 ? 6.419 5.921 -31.519 1.00 93.88 86 ASN A C 1
ATOM 679 O O . ASN A 1 86 ? 7.479 5.766 -30.911 1.00 93.88 86 ASN A O 1
ATOM 683 N N . LEU A 1 87 ? 5.413 5.043 -31.483 1.00 92.12 87 LEU A N 1
ATOM 684 C CA . LEU A 1 87 ? 5.418 3.837 -30.653 1.00 92.12 87 LEU A CA 1
ATOM 685 C C . LEU A 1 87 ? 6.574 2.887 -30.995 1.00 92.12 87 LEU A C 1
ATOM 687 O O . LEU A 1 87 ? 7.209 2.366 -30.085 1.00 92.12 87 LEU A O 1
ATOM 691 N N . ASN A 1 88 ? 6.907 2.712 -32.275 1.00 92.88 88 ASN A N 1
ATOM 692 C CA . ASN A 1 88 ? 8.007 1.837 -32.688 1.00 92.88 88 ASN A CA 1
ATOM 693 C C . ASN A 1 88 ? 9.347 2.374 -32.181 1.00 92.88 88 ASN A C 1
ATOM 695 O O . ASN A 1 88 ? 10.154 1.617 -31.652 1.00 92.88 88 ASN A O 1
ATOM 699 N N . HIS A 1 89 ? 9.577 3.687 -32.276 1.00 92.06 89 HIS A N 1
ATOM 700 C CA . HIS A 1 89 ? 10.802 4.293 -31.743 1.00 92.06 89 HIS A CA 1
ATOM 701 C C . HIS A 1 89 ? 10.861 4.239 -30.212 1.00 92.06 89 HIS A C 1
ATOM 703 O O . HIS A 1 89 ? 11.933 4.025 -29.651 1.00 92.06 89 HIS A O 1
ATOM 709 N N . TYR A 1 90 ? 9.717 4.400 -29.542 1.00 93.06 90 TYR A N 1
ATOM 710 C CA . TYR A 1 90 ? 9.606 4.232 -28.095 1.00 93.06 90 TYR A CA 1
ATOM 711 C C . TYR A 1 90 ? 9.991 2.804 -27.678 1.00 93.06 90 TYR A C 1
ATOM 713 O O . TYR A 1 90 ? 10.876 2.631 -26.842 1.00 93.06 90 TYR A O 1
ATOM 721 N N . ILE A 1 91 ? 9.396 1.792 -28.322 1.00 90.44 91 ILE A N 1
ATOM 722 C CA . ILE A 1 91 ? 9.682 0.373 -28.074 1.00 90.44 91 ILE A CA 1
ATOM 723 C C . ILE A 1 91 ? 11.156 0.076 -28.345 1.00 90.44 91 ILE A C 1
ATOM 725 O O . ILE A 1 91 ? 11.834 -0.463 -27.476 1.00 90.44 91 ILE A O 1
ATOM 729 N N . LEU A 1 92 ? 11.683 0.492 -29.499 1.00 91.00 92 LEU A N 1
ATOM 730 C CA . LEU A 1 92 ? 13.079 0.260 -29.863 1.00 91.00 92 LEU A CA 1
ATOM 731 C C . LEU A 1 92 ? 14.042 0.852 -28.824 1.00 91.00 92 LEU A C 1
ATOM 733 O O . LEU A 1 92 ? 14.992 0.194 -28.405 1.00 91.00 92 LEU A O 1
ATOM 737 N N . ARG A 1 93 ? 13.776 2.079 -28.359 1.00 91.94 93 ARG A N 1
ATOM 738 C CA . ARG A 1 93 ? 14.584 2.735 -27.326 1.00 91.94 93 ARG A CA 1
ATOM 739 C C . ARG A 1 93 ? 14.520 1.991 -25.992 1.00 91.94 93 ARG A C 1
ATOM 741 O O . ARG A 1 93 ? 15.558 1.835 -25.350 1.00 91.94 93 ARG A O 1
ATOM 748 N N . SER A 1 94 ? 13.338 1.528 -25.584 1.00 90.94 94 SER A N 1
ATOM 749 C CA . SER A 1 94 ? 13.175 0.716 -24.376 1.00 90.94 94 SER A CA 1
ATOM 750 C C . SER A 1 94 ? 13.907 -0.626 -24.486 1.00 90.94 94 SER A C 1
ATOM 752 O O . SER A 1 94 ? 14.585 -1.007 -23.536 1.00 90.94 94 SER A O 1
ATOM 754 N N . LEU A 1 95 ? 13.845 -1.298 -25.642 1.00 90.19 95 LEU A N 1
ATOM 755 C CA . LEU A 1 95 ? 14.498 -2.590 -25.892 1.00 90.19 95 LEU A CA 1
ATOM 756 C C . LEU A 1 95 ? 16.026 -2.500 -25.921 1.00 90.19 95 LEU A C 1
ATOM 758 O O . LEU A 1 95 ? 16.697 -3.368 -25.367 1.00 90.19 95 LEU A O 1
ATOM 762 N N . ILE A 1 96 ? 16.586 -1.438 -26.509 1.00 89.56 96 ILE A N 1
ATOM 763 C CA . ILE A 1 96 ? 18.035 -1.177 -26.470 1.00 89.56 96 ILE A CA 1
ATOM 764 C C . ILE A 1 96 ? 18.526 -1.100 -25.021 1.00 89.56 96 ILE A C 1
ATOM 766 O O . ILE A 1 96 ? 19.598 -1.603 -24.701 1.00 89.56 96 ILE A O 1
ATOM 770 N N . HIS A 1 97 ? 17.745 -0.474 -24.141 1.00 85.19 97 HIS A N 1
ATOM 771 C CA . HIS A 1 97 ? 18.148 -0.255 -22.755 1.00 85.19 97 HIS A CA 1
ATOM 772 C C . HIS A 1 97 ? 17.865 -1.446 -21.835 1.00 85.19 97 HIS A C 1
ATOM 774 O O . HIS A 1 97 ? 18.564 -1.627 -20.843 1.00 85.19 97 HIS A O 1
ATOM 780 N N . SER A 1 98 ? 16.854 -2.261 -22.147 1.00 87.19 98 SER A N 1
ATOM 781 C CA . SER A 1 98 ? 16.544 -3.484 -21.399 1.00 87.19 98 SER A CA 1
ATOM 782 C C . SER A 1 98 ? 17.309 -4.719 -21.888 1.00 87.19 98 SER A C 1
ATOM 784 O O . SER A 1 98 ? 17.213 -5.761 -21.245 1.00 87.19 98 SER A O 1
ATOM 786 N N . GLY A 1 99 ? 18.042 -4.618 -23.003 1.00 83.06 99 GLY A N 1
ATOM 787 C CA . GLY A 1 99 ? 18.742 -5.739 -2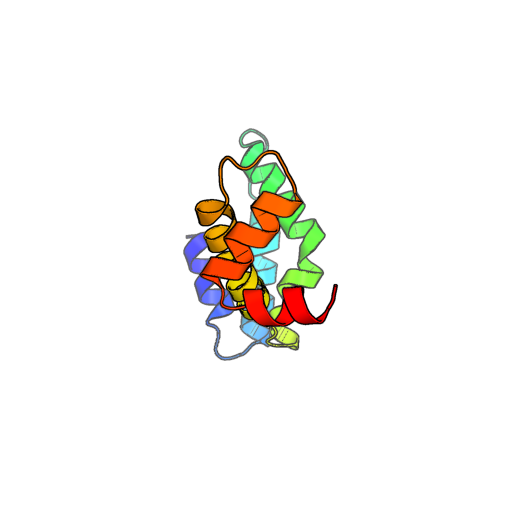3.639 1.00 83.06 99 GLY A CA 1
ATOM 788 C C . GLY A 1 99 ? 17.860 -6.623 -24.532 1.00 83.06 99 GLY A C 1
ATOM 789 O O . GLY A 1 99 ? 18.354 -7.604 -25.073 1.00 83.06 99 GLY A O 1
ATOM 790 N N . GLY A 1 100 ? 16.582 -6.277 -24.731 1.00 77.81 100 GLY A N 1
ATOM 791 C CA . GLY A 1 100 ? 15.611 -7.071 -25.503 1.00 77.81 100 GLY A CA 1
ATOM 792 C C . GLY A 1 100 ? 15.609 -6.825 -27.018 1.00 77.81 100 GLY A C 1
ATOM 793 O O . GLY A 1 100 ? 14.690 -7.255 -2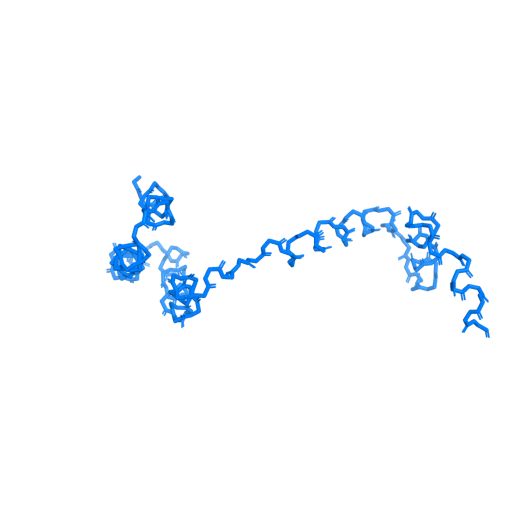7.707 1.00 77.81 100 GLY A O 1
ATOM 794 N N . LEU A 1 10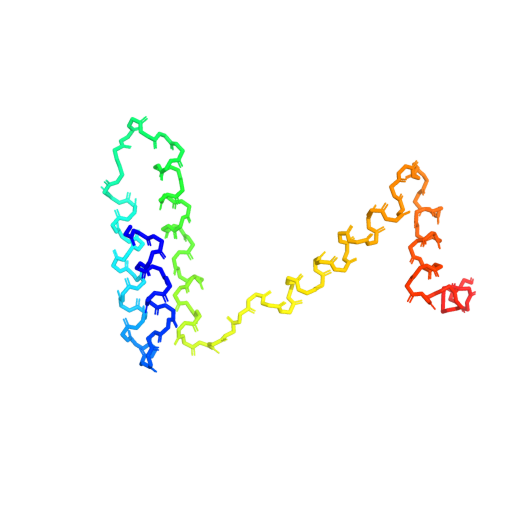1 ? 16.589 -6.090 -27.558 1.00 78.44 101 LEU A N 1
ATOM 795 C CA . LEU A 1 101 ? 16.613 -5.742 -28.985 1.00 78.44 101 LEU A CA 1
ATOM 796 C C . LEU A 1 101 ? 16.742 -6.975 -29.893 1.00 78.44 101 LEU A C 1
ATOM 798 O O . LEU A 1 101 ? 16.064 -7.037 -30.913 1.00 78.44 101 LEU A O 1
ATOM 802 N N . ALA A 1 102 ? 17.589 -7.938 -29.524 1.00 74.81 102 ALA A N 1
ATOM 803 C CA . ALA A 1 102 ? 17.797 -9.151 -30.316 1.00 74.81 102 ALA A CA 1
ATOM 804 C C . ALA A 1 102 ? 16.506 -9.983 -30.426 1.00 74.81 102 ALA A C 1
ATOM 806 O O . ALA A 1 102 ? 16.082 -10.310 -31.526 1.00 74.81 102 ALA A O 1
ATOM 807 N N . GLU A 1 103 ? 15.814 -10.204 -29.303 1.00 75.12 103 GLU A N 1
ATOM 808 C CA . GLU A 1 103 ? 14.563 -10.977 -29.253 1.00 75.12 103 GLU A CA 1
ATOM 809 C C . GLU A 1 103 ? 13.440 -10.359 -30.099 1.00 75.12 103 GLU A C 1
ATOM 811 O O . GLU A 1 103 ? 12.623 -11.073 -30.671 1.00 75.12 103 GLU A O 1
ATOM 816 N N . HIS A 1 104 ? 13.386 -9.028 -30.195 1.00 75.25 104 HIS A N 1
ATOM 817 C CA . HIS A 1 104 ? 12.391 -8.349 -31.025 1.00 75.25 104 HIS A CA 1
ATOM 818 C C . HIS A 1 104 ? 12.710 -8.429 -32.519 1.00 75.25 104 HIS A C 1
ATOM 820 O O . HIS A 1 104 ? 11.788 -8.523 -33.321 1.00 75.25 104 HIS A O 1
ATOM 826 N N . LEU A 1 105 ? 13.993 -8.389 -32.894 1.00 72.94 105 LEU A N 1
ATOM 827 C CA . LEU A 1 105 ? 14.415 -8.539 -34.288 1.00 72.94 105 LEU A CA 1
ATOM 828 C C . LEU A 1 105 ? 14.142 -9.953 -34.811 1.00 72.94 105 LEU A C 1
ATOM 830 O O . LEU A 1 105 ? 13.734 -10.088 -35.956 1.00 72.94 105 LEU A O 1
ATOM 834 N N . ASP A 1 106 ? 14.307 -10.975 -33.968 1.00 69.50 106 ASP A N 1
ATOM 835 C CA . ASP A 1 106 ? 14.032 -12.374 -34.324 1.00 69.50 106 ASP A CA 1
ATOM 836 C C . ASP A 1 106 ? 12.525 -12.701 -34.396 1.00 69.50 106 ASP A C 1
ATOM 838 O O . ASP A 1 106 ? 12.133 -13.730 -34.947 1.00 69.50 106 ASP A O 1
ATOM 842 N N . ALA A 1 107 ? 11.672 -11.845 -33.823 1.00 63.16 107 ALA A N 1
ATOM 843 C CA . ALA A 1 107 ? 10.218 -12.013 -33.776 1.00 63.16 107 ALA A CA 1
ATOM 844 C C . ALA A 1 107 ? 9.452 -11.249 -34.880 1.00 63.16 107 ALA A C 1
ATOM 846 O O . ALA A 1 107 ? 8.219 -11.320 -34.911 1.00 63.16 107 ALA A O 1
ATOM 847 N N . LEU A 1 108 ? 10.158 -10.502 -35.738 1.00 58.41 108 LEU A N 1
ATOM 848 C CA . LEU A 1 108 ? 9.627 -9.754 -36.890 1.00 58.41 108 LEU A CA 1
ATOM 849 C C . LEU A 1 108 ? 9.790 -10.547 -38.192 1.00 58.41 108 LEU A C 1
ATOM 851 O O . LEU A 1 108 ? 8.870 -10.442 -39.035 1.00 58.41 108 LEU A O 1
#